Protein AF-A0A3D4XBX2-F1 (afdb_monomer_lite)

pLDDT: mean 83.67, std 13.27, range [47.56, 96.94]

Foldseek 3Di:
DVVLVVVLVVVLVVCVVVVHDPVVNVVSVVVSCCQVVDQDKDWAWDVQAWDADPPQRKIWTWIWIDGPAQNTFIKIFIAGNVRHTQDIDTLDPGRDDDPVVCVQQFDYWDDDDQKTFTGGPVRDTSDIDGSHD

Radius of gyration: 18.75 Å; chains: 1; bounding box: 43×27×51 Å

Structure (mmCIF, N/CA/C/O backbone):
data_AF-A0A3D4XBX2-F1
#
_entry.id   AF-A0A3D4XBX2-F1
#
loop_
_atom_site.group_PDB
_atom_site.id
_atom_site.type_symbol
_atom_site.label_atom_id
_atom_site.label_alt_id
_atom_site.label_comp_id
_atom_site.label_asym_id
_atom_site.label_entity_id
_atom_site.label_seq_id
_atom_site.pdbx_PDB_ins_code
_atom_site.Cartn_x
_atom_site.Cartn_y
_atom_site.Cartn_z
_atom_site.occupancy
_atom_site.B_iso_or_equiv
_atom_site.auth_seq_id
_atom_site.auth_comp_id
_atom_site.auth_asym_id
_atom_site.auth_atom_id
_atom_site.pdbx_PDB_model_num
ATOM 1 N N . MET A 1 1 ? 22.482 -8.282 -6.988 1.00 58.16 1 MET A N 1
ATOM 2 C CA . MET A 1 1 ? 23.151 -7.179 -7.719 1.00 58.16 1 MET A CA 1
ATOM 3 C C . MET A 1 1 ? 23.125 -7.385 -9.235 1.00 58.16 1 MET A C 1
ATOM 5 O O . MET A 1 1 ? 22.672 -6.494 -9.935 1.00 58.16 1 MET A O 1
ATOM 9 N N . VAL A 1 2 ? 23.504 -8.568 -9.740 1.00 64.62 2 VAL A N 1
ATOM 10 C CA . VAL A 1 2 ? 23.524 -8.897 -11.186 1.00 64.62 2 VAL A CA 1
ATOM 11 C C . VAL A 1 2 ? 22.158 -8.732 -11.877 1.00 64.62 2 VAL A C 1
ATOM 13 O O . VAL A 1 2 ? 22.084 -8.129 -12.942 1.00 64.62 2 VAL A O 1
ATOM 16 N N . LEU A 1 3 ? 21.066 -9.182 -11.246 1.00 73.56 3 LEU A N 1
ATOM 17 C CA . LEU A 1 3 ? 19.714 -9.111 -11.825 1.00 73.56 3 LEU A CA 1
ATOM 18 C C . LEU A 1 3 ? 19.242 -7.667 -12.099 1.00 73.56 3 LEU A C 1
ATOM 20 O O . LEU A 1 3 ? 18.644 -7.390 -13.134 1.00 73.56 3 LEU A O 1
ATOM 24 N N . TRP A 1 4 ? 19.558 -6.734 -11.195 1.00 72.31 4 TRP A N 1
ATOM 25 C CA . TRP A 1 4 ? 19.197 -5.319 -11.337 1.00 72.31 4 TRP A CA 1
ATOM 26 C C . TRP A 1 4 ? 19.986 -4.626 -12.445 1.00 72.31 4 TRP A C 1
ATOM 28 O O . TRP A 1 4 ? 19.420 -3.821 -13.177 1.00 72.31 4 TRP A O 1
ATOM 38 N N . GLY A 1 5 ? 21.264 -4.980 -12.614 1.00 76.44 5 GLY A N 1
ATOM 39 C CA . GLY A 1 5 ? 22.074 -4.495 -13.732 1.00 76.44 5 GLY A CA 1
ATOM 40 C C . GLY A 1 5 ? 21.525 -4.954 -15.084 1.00 76.44 5 GLY A C 1
ATOM 41 O O . GLY A 1 5 ? 21.430 -4.154 -16.012 1.00 76.44 5 GLY A O 1
ATOM 42 N N . ILE A 1 6 ? 21.086 -6.216 -15.176 1.00 82.12 6 ILE A N 1
ATOM 43 C CA . ILE A 1 6 ? 20.448 -6.758 -16.386 1.00 82.12 6 ILE A CA 1
ATOM 44 C C . ILE A 1 6 ? 19.141 -6.013 -16.684 1.00 82.12 6 ILE A C 1
ATOM 46 O O . ILE A 1 6 ? 18.946 -5.561 -17.811 1.00 82.12 6 ILE A O 1
ATOM 50 N N . LEU A 1 7 ? 18.274 -5.826 -15.682 1.00 84.94 7 LEU A N 1
ATOM 51 C CA . LEU A 1 7 ? 16.997 -5.130 -15.861 1.00 84.94 7 LEU A CA 1
ATOM 52 C C . LEU A 1 7 ? 17.183 -3.654 -16.248 1.00 84.94 7 LEU A C 1
ATOM 54 O O . LEU A 1 7 ? 16.501 -3.179 -17.154 1.00 84.94 7 LEU A O 1
ATOM 58 N N . ARG A 1 8 ? 18.127 -2.946 -15.610 1.00 89.19 8 ARG A N 1
ATOM 59 C CA . ARG A 1 8 ? 18.485 -1.559 -15.955 1.00 89.19 8 ARG A CA 1
ATOM 60 C C . ARG A 1 8 ? 18.907 -1.461 -17.415 1.00 89.19 8 ARG A C 1
ATOM 62 O O . ARG A 1 8 ? 18.362 -0.652 -18.158 1.00 89.19 8 ARG A O 1
ATOM 69 N N . ASN A 1 9 ? 19.837 -2.312 -17.838 1.00 91.19 9 ASN A N 1
ATOM 70 C CA . ASN A 1 9 ? 20.356 -2.283 -19.202 1.00 91.19 9 ASN A CA 1
ATOM 71 C C . ASN A 1 9 ? 19.285 -2.653 -20.236 1.00 91.19 9 ASN A C 1
ATOM 73 O O . ASN A 1 9 ? 19.205 -1.997 -21.269 1.00 91.19 9 ASN A O 1
ATOM 77 N N . ALA A 1 10 ? 18.428 -3.635 -19.944 1.00 91.94 10 ALA A N 1
ATOM 78 C CA . ALA A 1 10 ? 17.320 -4.009 -20.822 1.00 91.94 10 ALA A CA 1
ATOM 79 C C . ALA A 1 10 ? 16.291 -2.875 -20.976 1.00 91.94 10 ALA A C 1
ATOM 81 O O . ALA A 1 10 ? 15.891 -2.553 -22.090 1.00 91.94 10 ALA A O 1
ATOM 82 N N . MET A 1 11 ? 15.895 -2.226 -19.876 1.00 93.19 11 MET A N 1
ATOM 83 C CA . MET A 1 11 ? 14.982 -1.075 -19.893 1.00 93.19 11 MET A CA 1
ATOM 84 C C . MET A 1 11 ? 15.548 0.100 -20.699 1.00 93.19 11 MET A C 1
ATOM 86 O O . MET A 1 11 ? 14.830 0.712 -21.489 1.00 93.19 11 MET A O 1
ATOM 90 N N . LEU A 1 12 ? 16.837 0.403 -20.522 1.00 93.38 12 LEU A N 1
ATOM 91 C CA . LEU A 1 12 ? 17.516 1.463 -21.269 1.00 93.38 12 LEU A CA 1
ATOM 92 C C . LEU A 1 12 ? 17.652 1.119 -22.756 1.00 93.38 12 LEU A C 1
ATOM 94 O O . LEU A 1 12 ? 17.456 1.992 -23.596 1.00 93.38 12 LEU A O 1
ATOM 98 N N . ASP A 1 13 ? 17.948 -0.137 -23.093 1.00 93.12 13 ASP A N 1
ATOM 99 C CA . ASP A 1 13 ? 17.990 -0.608 -24.482 1.00 93.12 13 ASP A CA 1
ATOM 100 C C . ASP A 1 13 ? 16.610 -0.487 -25.151 1.00 93.12 13 ASP A C 1
ATOM 102 O O . ASP A 1 13 ? 16.502 0.067 -26.243 1.00 93.12 13 ASP A O 1
ATOM 106 N N . ILE A 1 14 ? 15.533 -0.890 -24.466 1.00 92.56 14 ILE A N 1
ATOM 107 C CA . ILE A 1 14 ? 14.156 -0.709 -24.952 1.00 92.56 14 ILE A CA 1
ATOM 108 C C . ILE A 1 14 ? 13.846 0.777 -25.168 1.00 92.56 14 ILE A C 1
ATOM 110 O O . ILE A 1 14 ? 13.356 1.139 -26.237 1.00 92.56 14 ILE A O 1
ATOM 114 N N . ALA A 1 15 ? 14.138 1.647 -24.198 1.00 91.44 15 ALA A N 1
ATOM 115 C CA . ALA A 1 15 ? 13.868 3.082 -24.312 1.00 91.44 15 ALA A CA 1
ATOM 116 C C . ALA A 1 15 ? 14.616 3.716 -25.499 1.00 91.44 15 ALA A C 1
ATOM 118 O O . ALA A 1 15 ? 14.026 4.472 -26.272 1.00 91.44 15 ALA A O 1
ATOM 119 N N . LYS A 1 16 ? 15.887 3.343 -25.698 1.00 91.69 16 LYS A N 1
ATOM 120 C CA . LYS A 1 16 ? 16.703 3.807 -26.830 1.00 91.69 16 LYS A CA 1
ATOM 121 C C . LYS A 1 16 ? 16.157 3.324 -28.171 1.00 91.69 16 LYS A C 1
ATOM 123 O O . LYS A 1 16 ? 16.021 4.122 -29.092 1.00 91.69 16 LYS A O 1
ATOM 128 N N . ARG A 1 17 ? 15.788 2.043 -28.279 1.00 93.19 17 ARG A N 1
ATOM 129 C CA . ARG A 1 17 ? 15.198 1.471 -29.506 1.00 93.19 17 ARG A CA 1
ATOM 130 C C . ARG A 1 17 ? 13.851 2.091 -29.872 1.00 93.19 17 ARG A C 1
ATOM 132 O O . ARG A 1 17 ? 13.488 2.089 -31.041 1.00 93.19 17 ARG A O 1
ATOM 139 N N . ASN A 1 18 ? 13.126 2.616 -28.887 1.00 93.62 18 ASN A N 1
ATOM 140 C CA . ASN A 1 18 ? 11.853 3.308 -29.087 1.00 93.62 18 ASN A CA 1
ATOM 141 C C . ASN A 1 18 ? 12.002 4.835 -29.206 1.00 93.62 18 ASN A C 1
ATOM 143 O O . ASN A 1 18 ? 10.993 5.535 -29.181 1.00 93.62 18 ASN A O 1
ATOM 147 N N . TYR A 1 19 ? 13.229 5.358 -29.335 1.00 93.06 19 TYR A N 1
ATOM 148 C CA . TYR A 1 19 ? 13.510 6.794 -29.466 1.00 93.06 19 TYR A CA 1
ATOM 149 C C . TYR A 1 19 ? 12.864 7.644 -28.359 1.00 93.06 19 TYR A C 1
ATOM 151 O O . TYR A 1 19 ? 12.411 8.765 -28.597 1.00 93.06 19 TYR A O 1
ATOM 159 N N . CYS A 1 20 ? 12.791 7.106 -27.138 1.00 91.38 20 CYS A N 1
ATOM 160 C CA . CYS A 1 20 ? 12.323 7.870 -25.989 1.00 91.38 20 CYS A CA 1
ATOM 161 C C . CYS A 1 20 ? 13.234 9.085 -25.748 1.00 91.38 20 CYS A C 1
ATOM 163 O O . CYS A 1 20 ? 14.434 9.036 -26.011 1.00 91.38 20 CYS A O 1
ATOM 165 N N . SER A 1 21 ? 12.666 10.173 -25.225 1.00 93.62 21 SER A N 1
ATOM 166 C CA . SER A 1 21 ? 13.431 11.384 -24.921 1.00 93.62 21 SER A CA 1
ATOM 167 C C . SER A 1 21 ? 14.470 11.148 -23.818 1.00 93.62 21 SER A C 1
ATOM 169 O O . SER A 1 21 ? 14.292 10.292 -22.949 1.00 93.62 21 SER A O 1
ATOM 171 N N . GLU A 1 22 ? 15.517 11.976 -23.799 1.00 92.06 22 GLU A N 1
ATOM 172 C CA . GLU A 1 22 ? 16.537 11.972 -22.736 1.00 92.06 22 GLU A CA 1
ATOM 173 C C . GLU A 1 22 ? 15.933 12.165 -21.335 1.00 92.06 22 GLU A C 1
ATOM 175 O O . GLU A 1 22 ? 16.419 11.596 -20.364 1.00 92.06 22 GLU A O 1
ATOM 180 N N . ASP A 1 23 ? 14.811 12.886 -21.222 1.00 89.62 23 ASP A N 1
ATOM 181 C CA . ASP A 1 23 ? 14.046 12.999 -19.971 1.00 89.62 23 ASP A CA 1
ATOM 182 C C . ASP A 1 23 ? 13.520 11.635 -19.484 1.00 89.62 23 ASP A C 1
ATOM 184 O O . ASP A 1 23 ? 13.619 11.308 -18.300 1.00 89.62 23 ASP A O 1
ATOM 188 N N . VAL A 1 24 ? 12.997 10.801 -20.387 1.00 87.44 24 VAL A N 1
ATOM 189 C CA . VAL A 1 24 ? 12.521 9.451 -20.046 1.00 87.44 24 VAL A CA 1
ATOM 190 C C . VAL A 1 24 ? 13.691 8.546 -19.666 1.00 87.44 24 VAL A C 1
ATOM 192 O O . VAL A 1 24 ? 13.590 7.806 -18.687 1.00 87.44 24 VAL A O 1
ATOM 195 N N . ILE A 1 25 ? 14.809 8.627 -20.391 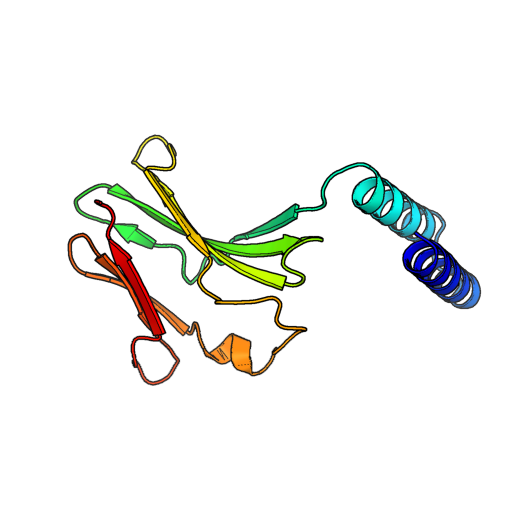1.00 91.38 25 ILE A N 1
ATOM 196 C CA . ILE A 1 25 ? 16.030 7.871 -20.078 1.00 91.38 25 ILE A CA 1
ATOM 197 C C . ILE A 1 25 ? 16.555 8.266 -18.691 1.00 91.38 25 ILE A C 1
ATOM 199 O O . ILE A 1 25 ? 16.760 7.392 -17.847 1.00 91.38 25 ILE A O 1
ATOM 203 N N . GLY A 1 26 ? 16.657 9.566 -18.403 1.00 88.06 26 GLY A N 1
ATOM 204 C CA . GLY A 1 26 ? 17.080 10.077 -17.099 1.00 88.06 26 GLY A CA 1
ATOM 205 C C . GLY A 1 26 ? 16.154 9.653 -15.954 1.00 88.06 26 GLY A C 1
ATOM 206 O O . GLY A 1 26 ? 16.624 9.304 -14.872 1.00 88.06 26 GLY A O 1
ATOM 207 N N . LYS A 1 27 ? 14.836 9.586 -16.189 1.00 86.88 27 LYS A N 1
ATOM 208 C CA . LYS A 1 27 ? 13.873 9.044 -15.212 1.00 86.88 27 LYS A CA 1
ATOM 209 C C . LYS A 1 27 ? 14.094 7.560 -14.932 1.00 86.88 27 LYS A C 1
ATOM 211 O O . LYS A 1 27 ? 13.970 7.145 -13.781 1.00 86.88 27 LYS A O 1
ATOM 216 N N . ILE A 1 28 ? 14.416 6.765 -15.955 1.00 89.12 28 ILE A N 1
ATOM 217 C CA . ILE A 1 28 ? 14.738 5.342 -15.787 1.00 89.12 28 ILE A CA 1
ATOM 218 C C . ILE A 1 28 ? 16.001 5.206 -14.933 1.00 89.12 28 ILE A C 1
ATOM 220 O O . ILE A 1 28 ? 15.979 4.491 -13.933 1.00 89.12 28 ILE A O 1
ATOM 224 N N . GLU A 1 29 ? 17.078 5.911 -15.279 1.00 89.38 29 GLU A N 1
ATOM 225 C CA . GLU A 1 29 ? 18.340 5.843 -14.534 1.00 89.38 29 GLU A CA 1
ATOM 226 C C . GLU A 1 29 ? 18.179 6.296 -13.080 1.00 89.38 29 GLU A C 1
ATOM 228 O O . GLU A 1 29 ? 18.534 5.548 -12.168 1.00 89.38 29 GLU A O 1
ATOM 233 N N . GLY A 1 30 ? 17.540 7.448 -12.854 1.00 86.50 30 GLY A N 1
ATOM 234 C CA . GLY A 1 30 ? 17.284 7.967 -11.511 1.00 86.50 30 GLY A CA 1
ATOM 235 C C . GLY A 1 30 ? 16.410 7.040 -10.662 1.00 86.50 30 GLY A C 1
ATOM 236 O O . GLY A 1 30 ? 16.634 6.913 -9.458 1.00 86.50 30 GLY A O 1
ATOM 237 N N . ALA A 1 31 ? 15.450 6.335 -11.269 1.00 82.56 31 ALA A N 1
ATOM 238 C CA . ALA A 1 31 ? 14.661 5.331 -10.562 1.00 82.56 31 ALA A CA 1
ATOM 239 C C . ALA A 1 31 ? 15.526 4.147 -10.102 1.00 82.56 31 ALA A C 1
ATOM 241 O O . ALA A 1 31 ? 15.400 3.724 -8.954 1.00 82.56 31 ALA A O 1
ATOM 242 N N . PHE A 1 32 ? 16.428 3.637 -10.949 1.00 83.88 32 PHE A N 1
ATOM 243 C CA . PHE A 1 32 ? 17.343 2.557 -10.562 1.00 83.88 32 PHE A CA 1
ATOM 244 C C . PHE A 1 32 ? 18.318 2.991 -9.468 1.00 83.88 32 PHE A C 1
ATOM 246 O O . PHE A 1 32 ? 18.499 2.255 -8.498 1.00 83.88 32 PHE A O 1
ATOM 253 N N . ASP A 1 33 ? 18.885 4.191 -9.571 1.00 82.88 33 ASP A N 1
ATOM 254 C CA . ASP A 1 33 ? 19.795 4.717 -8.552 1.00 82.88 33 ASP A CA 1
ATOM 255 C C . ASP A 1 33 ? 19.076 4.903 -7.213 1.00 82.88 33 ASP A C 1
ATOM 257 O O . ASP A 1 33 ? 19.607 4.551 -6.157 1.00 82.88 33 ASP A O 1
ATOM 261 N N . HIS A 1 34 ? 17.828 5.375 -7.235 1.00 76.50 34 HIS A N 1
ATOM 262 C CA . HIS A 1 34 ? 17.004 5.497 -6.036 1.00 76.50 34 HIS A CA 1
ATOM 263 C C . HIS A 1 34 ? 16.649 4.128 -5.436 1.00 76.50 34 HIS A C 1
ATOM 265 O O . HIS A 1 34 ? 16.688 3.972 -4.217 1.00 76.50 34 HIS A O 1
ATOM 271 N N . ILE A 1 35 ? 16.361 3.126 -6.275 1.00 74.56 35 ILE A N 1
ATOM 272 C CA . ILE A 1 35 ? 16.056 1.756 -5.836 1.00 74.56 35 ILE A CA 1
ATOM 273 C C . ILE A 1 35 ? 17.270 1.083 -5.184 1.00 74.56 35 ILE A C 1
ATOM 275 O O . ILE A 1 35 ? 17.124 0.367 -4.194 1.00 74.56 35 ILE A O 1
ATOM 279 N N . VAL A 1 36 ? 18.466 1.298 -5.738 1.00 74.25 36 VAL A N 1
ATOM 280 C CA . VAL A 1 36 ? 19.713 0.700 -5.239 1.00 74.25 36 VAL A CA 1
ATOM 281 C C . VAL A 1 36 ? 20.216 1.412 -3.981 1.00 74.25 36 VAL A C 1
ATOM 283 O O . VAL A 1 36 ? 20.685 0.752 -3.056 1.00 74.25 36 VAL A O 1
ATOM 286 N N . SER A 1 37 ? 20.129 2.744 -3.932 1.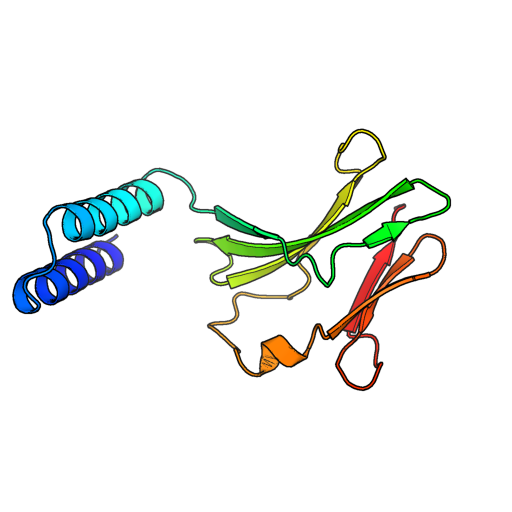00 74.62 37 SER A N 1
ATOM 287 C CA . SER A 1 37 ? 20.713 3.550 -2.847 1.00 74.62 37 SER A CA 1
ATOM 288 C C . SER A 1 37 ? 19.832 3.670 -1.606 1.00 74.62 37 SER A C 1
ATOM 290 O O . SER A 1 37 ? 20.342 3.862 -0.502 1.00 74.62 37 SER A O 1
ATOM 292 N N . ARG A 1 38 ? 18.510 3.562 -1.751 1.00 61.66 38 ARG A N 1
ATOM 293 C CA . ARG A 1 38 ? 17.563 3.667 -0.642 1.00 61.66 38 ARG A CA 1
ATOM 294 C C . ARG A 1 38 ? 16.742 2.405 -0.632 1.00 61.66 38 ARG A C 1
ATOM 296 O O . ARG A 1 38 ? 16.196 2.063 -1.668 1.00 61.66 38 ARG A O 1
ATOM 303 N N . ARG A 1 39 ? 16.648 1.738 0.526 1.00 66.38 39 ARG A N 1
ATOM 304 C CA . ARG A 1 39 ? 15.704 0.637 0.791 1.00 66.38 39 ARG A CA 1
ATOM 305 C C . ARG A 1 39 ? 14.337 1.036 0.245 1.00 66.38 39 ARG A C 1
ATOM 307 O O . ARG A 1 39 ? 13.603 1.758 0.912 1.00 66.38 39 ARG A O 1
ATOM 314 N N . PHE A 1 40 ? 14.075 0.680 -1.006 1.00 70.81 40 PHE A N 1
ATOM 315 C CA . PHE A 1 40 ? 13.040 1.337 -1.778 1.00 70.81 40 PHE A CA 1
ATOM 316 C C . PHE A 1 40 ? 11.712 1.004 -1.134 1.00 70.81 40 PHE A C 1
ATOM 318 O O . PHE A 1 40 ? 11.399 -0.172 -0.973 1.00 70.81 40 PHE A O 1
ATOM 325 N N . VAL A 1 41 ? 10.977 2.038 -0.744 1.00 77.62 41 VAL A N 1
ATOM 326 C CA . VAL A 1 41 ? 9.605 1.936 -0.272 1.00 77.62 41 VAL A CA 1
ATOM 327 C C . VAL A 1 41 ? 8.845 3.066 -0.945 1.00 77.62 41 VAL A C 1
ATOM 329 O O . VAL A 1 41 ? 9.189 4.238 -0.796 1.00 77.62 41 VAL A O 1
ATOM 332 N N . ARG A 1 42 ? 7.831 2.708 -1.722 1.00 81.94 42 ARG A N 1
ATOM 333 C CA . ARG A 1 42 ? 6.855 3.638 -2.278 1.00 81.94 42 ARG A CA 1
ATOM 334 C C . ARG A 1 42 ? 5.501 3.314 -1.674 1.00 81.94 42 ARG A C 1
ATOM 336 O O . ARG A 1 42 ? 5.060 2.174 -1.754 1.00 81.94 42 ARG A O 1
ATOM 343 N N . GLU A 1 43 ? 4.844 4.322 -1.124 1.00 86.50 43 GLU A N 1
ATOM 344 C CA . GLU A 1 43 ? 3.549 4.186 -0.463 1.00 86.50 43 GLU A CA 1
ATOM 345 C C . GLU A 1 43 ? 2.519 5.017 -1.232 1.00 86.50 43 GLU A C 1
ATOM 347 O O . GLU A 1 43 ? 2.623 6.240 -1.316 1.00 86.50 43 GLU A O 1
ATOM 352 N N . ASP A 1 44 ? 1.535 4.353 -1.836 1.00 86.44 44 ASP A N 1
ATOM 353 C CA . ASP A 1 44 ? 0.428 4.998 -2.539 1.00 86.44 44 ASP A CA 1
ATOM 354 C C . ASP A 1 44 ? -0.842 4.903 -1.667 1.00 86.44 44 ASP A C 1
ATOM 356 O O . ASP A 1 44 ? -1.362 3.812 -1.421 1.00 86.44 44 ASP A O 1
ATOM 360 N N . ARG A 1 45 ? -1.386 6.038 -1.207 1.00 90.50 45 ARG A N 1
ATOM 361 C CA . ARG A 1 45 ? -2.616 6.056 -0.392 1.00 90.50 45 ARG A CA 1
ATOM 362 C C . ARG A 1 45 ? -3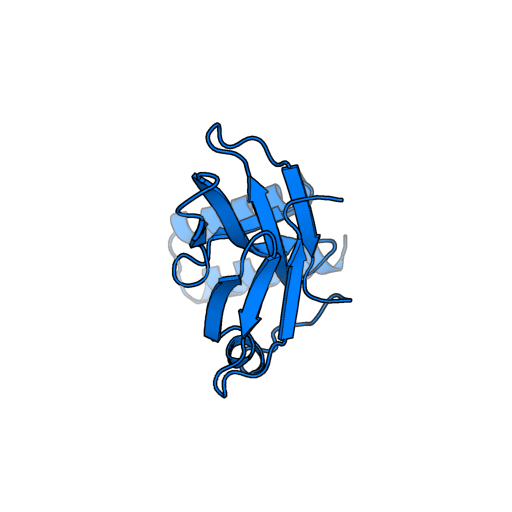.853 5.690 -1.215 1.00 90.50 45 ARG A C 1
ATOM 364 O O . ARG A 1 45 ? -4.141 6.313 -2.237 1.00 90.50 45 ARG A O 1
ATOM 371 N N . ILE A 1 46 ? -4.678 4.785 -0.694 1.00 90.56 46 ILE A N 1
ATOM 372 C CA . ILE A 1 46 ? -5.935 4.350 -1.310 1.00 90.56 46 ILE A CA 1
ATOM 373 C C . ILE A 1 46 ? -7.112 5.112 -0.696 1.00 90.56 46 ILE A C 1
ATOM 375 O O . ILE A 1 46 ? -7.797 4.647 0.214 1.00 90.56 46 ILE A O 1
ATOM 379 N N . GLY A 1 47 ? -7.373 6.308 -1.234 1.00 91.19 47 GLY A N 1
ATOM 380 C CA . GLY A 1 47 ? -8.332 7.260 -0.658 1.00 91.19 47 GLY A CA 1
ATOM 381 C C . GLY A 1 47 ? -9.752 6.720 -0.448 1.00 91.19 47 GLY A C 1
ATOM 382 O O . GLY A 1 47 ? -10.394 7.088 0.528 1.00 91.19 47 GLY A O 1
ATOM 383 N N . LYS A 1 48 ? -10.234 5.804 -1.302 1.00 91.38 48 LYS A N 1
ATOM 384 C CA . LYS A 1 48 ? -11.571 5.197 -1.145 1.00 91.38 48 LYS A CA 1
ATOM 385 C C . LYS A 1 48 ? -11.703 4.352 0.137 1.00 91.38 48 LYS A C 1
ATOM 387 O O . LYS A 1 48 ? -12.802 4.250 0.683 1.00 91.38 48 LYS A O 1
ATOM 392 N N . LEU A 1 49 ? -10.594 3.760 0.594 1.00 92.69 49 LEU A N 1
ATOM 393 C CA . LEU A 1 49 ? -10.525 2.895 1.775 1.00 92.69 49 LEU A CA 1
ATOM 394 C C . LEU A 1 49 ? -10.010 3.641 3.008 1.00 92.69 49 LEU A C 1
ATOM 396 O O . LEU A 1 49 ? -10.251 3.196 4.117 1.00 92.69 49 LEU A O 1
ATOM 400 N N . THR A 1 50 ? -9.351 4.790 2.849 1.00 94.88 50 THR A N 1
ATOM 401 C CA . THR A 1 50 ? -8.999 5.652 3.981 1.00 94.88 50 THR A CA 1
ATOM 402 C C . THR A 1 50 ? -10.264 6.189 4.651 1.00 94.88 50 THR A C 1
ATOM 404 O O . THR A 1 50 ? -11.076 6.845 3.993 1.00 94.88 50 THR A O 1
ATOM 407 N N . LYS A 1 51 ? -10.425 5.951 5.958 1.00 96.81 51 LYS A N 1
ATOM 408 C CA . LYS A 1 51 ? -11.568 6.454 6.736 1.00 96.81 51 LYS A CA 1
ATOM 409 C C . LYS A 1 51 ? -11.114 7.123 8.016 1.00 96.81 51 LYS A C 1
ATOM 411 O O . LYS A 1 51 ? -10.218 6.641 8.708 1.00 96.81 51 LYS A O 1
ATOM 416 N N . ARG A 1 52 ? -11.790 8.216 8.345 1.00 95.25 52 ARG A N 1
ATOM 417 C CA . ARG A 1 52 ? -11.692 8.870 9.642 1.00 95.25 52 ARG A CA 1
ATOM 418 C C . ARG A 1 52 ? -12.863 8.420 10.502 1.00 95.25 52 ARG A C 1
ATOM 420 O O . ARG A 1 52 ? -13.985 8.391 10.003 1.00 95.25 52 ARG A O 1
ATOM 427 N N . ASP A 1 53 ? -12.587 8.078 11.747 1.00 94.38 53 ASP A N 1
ATOM 428 C CA . ASP A 1 53 ? -13.615 7.830 12.743 1.00 94.38 53 ASP A CA 1
ATOM 429 C C . ASP A 1 53 ? -14.243 9.163 13.179 1.00 94.38 53 ASP A C 1
ATOM 431 O O . ASP A 1 53 ? -13.532 10.143 13.427 1.00 94.38 53 ASP A O 1
ATOM 435 N N . GLY A 1 54 ? -15.573 9.210 13.231 1.00 89.38 54 GLY A N 1
ATOM 436 C CA . GLY A 1 54 ? -16.330 10.410 13.584 1.00 89.38 54 GLY A CA 1
ATOM 437 C C . GLY A 1 54 ? -16.172 10.789 15.054 1.00 89.38 54 GLY A C 1
ATOM 438 O O . GLY A 1 54 ? -16.079 11.976 15.370 1.00 89.38 54 GLY A O 1
ATOM 439 N N . ASP A 1 55 ? -16.055 9.790 15.926 1.00 89.44 55 ASP A N 1
ATOM 440 C CA . ASP A 1 55 ? -16.085 9.991 17.373 1.00 89.44 55 ASP A CA 1
ATOM 441 C C . ASP A 1 55 ? -14.682 10.281 17.915 1.00 89.44 55 ASP A C 1
ATOM 443 O O . ASP A 1 55 ? -14.400 11.351 18.471 1.00 89.44 55 ASP A O 1
ATOM 447 N N . THR A 1 56 ? -13.732 9.373 17.684 1.00 88.75 56 THR A N 1
ATOM 448 C CA . THR A 1 56 ? -12.351 9.536 18.163 1.00 88.75 56 THR A CA 1
ATOM 449 C C . THR A 1 56 ? -11.541 10.483 17.286 1.00 88.75 56 THR A C 1
ATOM 451 O O . THR A 1 56 ? -10.534 11.040 17.725 1.00 88.75 56 THR A O 1
ATOM 454 N N . GLY A 1 57 ? -11.972 10.739 16.049 1.00 91.00 57 GLY A N 1
ATOM 455 C CA . GLY A 1 57 ? -11.233 11.536 15.072 1.00 91.00 57 GLY A CA 1
ATOM 456 C C . GLY A 1 57 ? -9.955 10.872 14.553 1.00 91.00 57 GLY A C 1
ATOM 457 O O . GLY A 1 57 ? -9.210 11.551 13.836 1.00 91.00 57 GLY A O 1
ATOM 458 N N . MET A 1 58 ? -9.699 9.606 14.906 1.00 94.50 58 MET A N 1
ATOM 459 C CA . MET A 1 58 ? -8.600 8.801 14.372 1.00 94.50 58 MET A CA 1
ATOM 460 C C . MET A 1 58 ? -8.789 8.541 12.881 1.00 94.50 58 MET A C 1
ATOM 462 O O . MET A 1 58 ? -9.905 8.544 12.371 1.00 94.50 58 MET A O 1
ATOM 466 N N . THR A 1 59 ? -7.695 8.325 12.158 1.00 96.56 59 THR A N 1
ATOM 467 C CA . THR A 1 59 ? -7.737 8.041 10.721 1.00 96.56 59 THR A CA 1
ATOM 468 C C . THR A 1 59 ? -7.000 6.750 10.412 1.00 96.56 59 THR A C 1
ATOM 470 O O . THR A 1 59 ? -5.820 6.618 10.725 1.00 96.56 59 THR A O 1
ATOM 473 N N . ALA A 1 60 ? -7.689 5.821 9.753 1.00 96.94 60 ALA A N 1
ATOM 474 C CA . ALA A 1 60 ? -7.099 4.625 9.178 1.00 96.94 60 ALA A CA 1
ATOM 475 C C . ALA A 1 60 ? -6.679 4.922 7.736 1.00 96.94 60 ALA A C 1
ATOM 477 O O . ALA A 1 60 ? -7.512 5.132 6.849 1.00 96.94 60 ALA A O 1
ATOM 478 N N . TYR A 1 61 ? -5.373 4.961 7.502 1.00 95.75 61 TYR A N 1
ATOM 479 C CA . TYR A 1 61 ? -4.770 5.103 6.186 1.00 95.75 61 TYR A CA 1
ATOM 480 C C . TYR A 1 61 ? -4.505 3.722 5.608 1.00 95.75 61 TYR A C 1
ATOM 482 O O . TYR A 1 61 ? -3.719 2.960 6.158 1.00 95.75 61 TYR A O 1
ATOM 490 N N . VAL A 1 62 ? -5.160 3.417 4.491 1.00 92.81 62 VAL A N 1
ATOM 491 C CA . VAL A 1 62 ? -4.886 2.219 3.698 1.00 92.81 62 VAL A CA 1
ATOM 492 C C . VAL A 1 62 ? -3.939 2.608 2.575 1.00 92.81 62 VAL A C 1
ATOM 494 O O . VAL A 1 62 ? -4.231 3.515 1.789 1.00 92.81 62 VAL A O 1
ATOM 497 N N . GLU A 1 63 ? -2.795 1.947 2.525 1.00 90.31 63 GLU A N 1
ATOM 498 C CA . GLU A 1 63 ? -1.666 2.293 1.672 1.00 90.31 63 GLU A CA 1
ATOM 499 C C . GLU A 1 63 ? -1.211 1.048 0.913 1.00 90.31 63 GLU A C 1
ATOM 501 O O . GLU A 1 63 ? -1.098 -0.047 1.465 1.00 90.31 63 GLU A O 1
ATOM 506 N N . ARG A 1 64 ? -0.941 1.223 -0.377 1.00 87.00 64 ARG A N 1
ATOM 507 C CA . ARG A 1 64 ? -0.272 0.217 -1.189 1.00 87.00 64 ARG A CA 1
ATOM 508 C C . ARG A 1 64 ? 1.222 0.472 -1.124 1.00 87.00 64 ARG A C 1
ATOM 510 O O . ARG A 1 64 ? 1.675 1.552 -1.498 1.00 87.00 64 ARG A O 1
ATOM 517 N N . VAL A 1 65 ? 1.973 -0.510 -0.654 1.00 84.81 65 VAL A N 1
ATOM 518 C CA . VAL A 1 65 ? 3.408 -0.409 -0.409 1.00 84.81 65 VAL A CA 1
ATOM 519 C C . VAL A 1 65 ? 4.152 -1.239 -1.443 1.00 84.81 65 VAL A C 1
ATOM 521 O O . VAL A 1 65 ? 3.981 -2.454 -1.514 1.00 84.81 65 VAL A O 1
ATOM 524 N N . LEU A 1 66 ? 4.997 -0.585 -2.233 1.00 80.94 66 LEU A N 1
ATOM 525 C CA . LEU A 1 66 ? 5.941 -1.238 -3.128 1.00 80.94 66 LEU A CA 1
ATOM 526 C C . LEU A 1 66 ? 7.336 -1.153 -2.505 1.00 80.94 66 LEU A C 1
ATOM 528 O O . LEU A 1 66 ? 7.857 -0.050 -2.336 1.00 80.94 66 LEU A O 1
ATOM 532 N N . SER A 1 67 ? 7.936 -2.288 -2.151 1.00 76.81 67 SER A N 1
ATOM 533 C CA . SER A 1 67 ? 9.270 -2.317 -1.553 1.00 76.81 67 SER A CA 1
ATOM 534 C C . SER A 1 67 ? 10.132 -3.485 -2.013 1.00 76.81 67 SER A C 1
ATOM 536 O O . SER A 1 67 ? 9.636 -4.474 -2.546 1.00 76.81 67 SER A O 1
ATOM 538 N N . ALA A 1 68 ? 11.443 -3.387 -1.784 1.00 70.88 68 ALA A N 1
ATOM 539 C CA . ALA A 1 68 ? 12.361 -4.494 -2.057 1.00 70.88 68 ALA A CA 1
ATOM 540 C C . ALA A 1 68 ? 12.086 -5.734 -1.180 1.00 70.88 68 ALA A C 1
ATOM 542 O O . ALA A 1 68 ? 12.383 -6.849 -1.598 1.00 70.88 68 ALA A O 1
ATOM 543 N N . GLU A 1 69 ? 11.529 -5.540 0.018 1.00 71.75 69 GLU A N 1
ATOM 544 C CA . GLU A 1 69 ? 11.215 -6.612 0.969 1.00 71.75 69 GLU A CA 1
ATOM 545 C C . GLU A 1 69 ? 9.877 -7.282 0.642 1.00 71.75 69 GLU A C 1
ATOM 547 O O . GLU A 1 69 ? 9.778 -8.506 0.624 1.00 71.75 69 GLU A O 1
ATOM 552 N N . THR A 1 70 ? 8.854 -6.478 0.345 1.00 68.06 70 THR A N 1
ATOM 553 C CA . THR A 1 70 ? 7.470 -6.941 0.173 1.00 68.06 70 THR A CA 1
ATOM 554 C C . THR A 1 70 ? 7.046 -7.111 -1.283 1.00 68.06 70 THR A C 1
ATOM 556 O O . THR A 1 70 ? 5.974 -7.652 -1.540 1.00 68.06 70 THR A O 1
ATOM 559 N N . GLY A 1 71 ? 7.855 -6.676 -2.255 1.00 74.00 71 GLY A N 1
ATOM 560 C CA . GLY A 1 71 ? 7.410 -6.557 -3.641 1.00 74.00 71 GLY A CA 1
ATOM 561 C C . GLY A 1 71 ? 6.306 -5.509 -3.708 1.00 74.00 71 GLY A C 1
ATOM 562 O O . GLY A 1 71 ? 6.600 -4.326 -3.599 1.00 74.00 71 GLY A O 1
ATOM 563 N N . GLU A 1 72 ? 5.052 -5.942 -3.805 1.00 77.19 72 GLU A N 1
ATOM 564 C CA . GLU A 1 72 ? 3.842 -5.130 -3.638 1.00 77.19 72 GLU A CA 1
ATOM 565 C C . GLU A 1 72 ? 3.008 -5.728 -2.495 1.00 77.19 72 GLU A C 1
ATOM 567 O O . GLU A 1 72 ? 2.835 -6.943 -2.429 1.00 77.19 72 GLU A O 1
ATOM 572 N N . GLY A 1 73 ? 2.494 -4.892 -1.596 1.00 81.38 73 GLY A N 1
ATOM 573 C CA . GLY A 1 73 ? 1.625 -5.323 -0.502 1.00 81.38 73 GLY A CA 1
ATOM 574 C C . GLY A 1 73 ? 0.728 -4.201 0.007 1.00 81.38 73 GLY A C 1
ATOM 575 O O . GLY A 1 73 ? 0.865 -3.044 -0.398 1.00 81.38 73 GLY A O 1
ATOM 576 N N . TRP A 1 74 ? -0.194 -4.545 0.898 1.00 86.75 74 TRP A N 1
ATOM 577 C CA . TRP A 1 74 ? -1.115 -3.594 1.518 1.00 86.75 74 TRP A CA 1
ATOM 578 C C . TRP A 1 74 ? -0.779 -3.369 2.986 1.00 86.75 74 TRP A C 1
ATOM 580 O O . TRP A 1 74 ? -0.449 -4.301 3.717 1.00 86.75 74 TRP A O 1
ATOM 590 N N . ARG A 1 75 ? -0.872 -2.118 3.426 1.00 89.25 75 ARG A N 1
ATOM 591 C CA . ARG A 1 75 ? -0.624 -1.702 4.804 1.00 89.25 75 ARG A CA 1
ATOM 592 C C . ARG A 1 75 ? -1.774 -0.841 5.299 1.00 89.25 75 ARG A C 1
ATOM 594 O O . ARG A 1 75 ? -2.313 -0.025 4.550 1.00 89.25 75 ARG A O 1
ATOM 601 N N . ILE A 1 76 ? -2.098 -0.991 6.577 1.00 92.94 76 ILE A N 1
ATOM 602 C CA . ILE A 1 76 ? -2.962 -0.063 7.298 1.00 92.94 76 ILE A CA 1
ATOM 603 C C . ILE A 1 76 ? -2.148 0.629 8.374 1.00 92.94 76 ILE A C 1
ATOM 605 O O . ILE A 1 76 ? -1.406 -0.006 9.123 1.00 92.94 76 ILE A O 1
ATOM 609 N N . ARG A 1 77 ? -2.324 1.942 8.461 1.00 94.69 77 ARG A N 1
ATOM 610 C CA . ARG A 1 77 ? -1.744 2.795 9.488 1.00 94.69 77 ARG A CA 1
ATOM 611 C C . ARG A 1 77 ? -2.860 3.574 10.168 1.00 94.69 77 ARG A C 1
ATOM 613 O O . ARG A 1 77 ? -3.537 4.370 9.523 1.00 94.69 77 ARG A O 1
ATOM 620 N N . ILE A 1 78 ? -3.056 3.347 11.460 1.00 96.06 78 ILE A N 1
ATOM 621 C CA . ILE A 1 78 ? -3.989 4.114 12.287 1.00 96.06 78 ILE A CA 1
ATOM 622 C C . ILE A 1 78 ? -3.213 5.272 12.896 1.00 96.06 78 ILE A C 1
ATOM 624 O O . ILE A 1 78 ? -2.201 5.053 13.564 1.00 96.06 78 ILE A O 1
ATOM 628 N N . ALA A 1 79 ? -3.681 6.496 12.668 1.00 95.88 79 ALA A N 1
ATOM 629 C CA . ALA A 1 79 ? -3.110 7.691 13.268 1.00 95.88 79 ALA A CA 1
ATOM 630 C C . ALA A 1 79 ? -4.144 8.475 14.077 1.00 95.88 79 ALA A C 1
ATOM 632 O O . ALA A 1 79 ? -5.330 8.504 13.737 1.00 95.88 79 ALA A O 1
ATOM 633 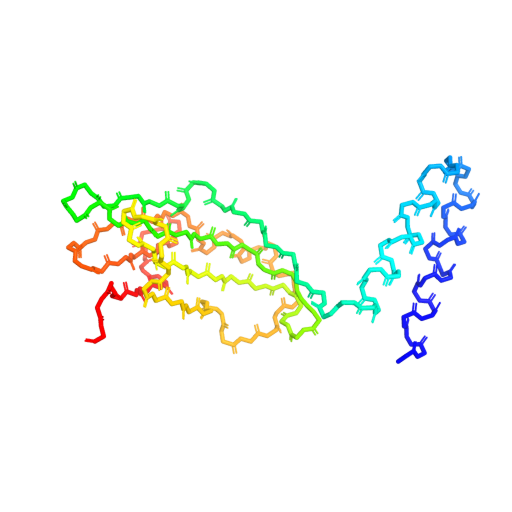N N . ASP A 1 80 ? -3.674 9.148 15.121 1.00 94.19 80 ASP A N 1
ATOM 634 C CA . ASP A 1 80 ? -4.487 10.055 15.921 1.00 94.19 80 ASP A CA 1
ATOM 635 C C . ASP A 1 80 ? -4.844 11.352 15.163 1.00 94.19 80 ASP A C 1
ATOM 637 O O . ASP A 1 80 ? -4.470 11.579 14.008 1.00 94.19 80 ASP A O 1
ATOM 641 N N . ARG A 1 81 ? -5.562 12.258 15.839 1.00 91.50 81 ARG A N 1
ATOM 642 C CA . ARG A 1 81 ? -5.956 13.568 15.285 1.00 91.50 81 ARG A CA 1
ATOM 643 C C . ARG A 1 81 ? -4.770 14.473 14.921 1.00 91.50 81 ARG A C 1
ATOM 645 O O . ARG A 1 81 ? -4.963 15.426 14.171 1.00 91.50 81 ARG A O 1
ATOM 652 N N . LYS A 1 82 ? -3.579 14.216 15.468 1.00 91.75 82 LYS A N 1
ATOM 653 C CA . LYS A 1 82 ? -2.338 14.954 15.193 1.00 91.75 82 LYS A CA 1
ATOM 654 C C . LYS A 1 82 ? -1.517 14.296 14.078 1.00 91.75 82 LYS A C 1
ATOM 656 O O . LYS A 1 82 ? -0.484 14.837 13.696 1.00 91.75 82 LYS A O 1
ATOM 661 N N . GLY A 1 83 ? -1.976 13.161 13.546 1.00 90.19 83 GLY A N 1
ATOM 662 C CA . GLY A 1 83 ? -1.276 12.385 12.528 1.00 90.19 83 GLY A CA 1
ATOM 663 C C . GLY A 1 83 ? -0.193 11.465 13.092 1.00 90.19 83 GLY A C 1
ATOM 664 O O . GLY A 1 83 ? 0.567 10.891 12.313 1.00 90.19 83 GLY A O 1
ATOM 665 N N . VAL A 1 84 ? -0.119 11.297 14.415 1.00 93.44 84 VAL A N 1
ATOM 666 C CA . VAL A 1 84 ? 0.823 10.375 15.054 1.00 93.44 84 VAL A CA 1
ATOM 667 C C . VAL A 1 84 ? 0.311 8.955 14.873 1.00 93.44 84 VAL A C 1
ATOM 669 O O . VAL A 1 84 ? -0.818 8.645 15.247 1.00 93.44 84 VAL A O 1
ATOM 672 N N . THR A 1 85 ? 1.140 8.088 14.295 1.00 93.50 85 THR A N 1
ATOM 673 C CA . THR A 1 85 ? 0.815 6.672 14.112 1.00 93.50 85 THR A CA 1
ATOM 674 C C . THR A 1 85 ? 0.687 5.977 15.463 1.00 93.50 85 THR A C 1
ATOM 676 O O . THR A 1 85 ? 1.661 5.878 16.206 1.00 93.50 85 THR A O 1
ATOM 679 N N . CYS A 1 86 ? -0.504 5.466 15.753 1.00 91.94 86 CYS A N 1
ATOM 680 C CA . CYS A 1 86 ? -0.793 4.671 16.942 1.00 91.94 86 CYS A CA 1
ATOM 681 C C . CYS A 1 86 ? -0.560 3.182 16.682 1.00 91.94 86 CYS A C 1
ATOM 683 O O . CYS A 1 86 ? -0.061 2.471 17.548 1.00 91.94 86 CYS A O 1
ATOM 685 N N . ARG A 1 87 ? -0.911 2.713 15.478 1.00 92.25 87 ARG A N 1
ATOM 686 C CA . ARG A 1 87 ? -0.797 1.305 15.095 1.00 92.25 87 ARG A CA 1
ATOM 687 C C . ARG A 1 87 ? -0.537 1.167 13.605 1.00 92.25 87 ARG A C 1
ATOM 689 O O . ARG A 1 87 ? -0.973 2.001 12.809 1.00 92.25 87 ARG A O 1
ATOM 696 N N . GLN A 1 88 ? 0.166 0.109 13.227 1.00 91.94 88 GLN A N 1
ATOM 697 C CA . GLN A 1 88 ? 0.460 -0.189 11.836 1.00 91.94 88 GLN A CA 1
ATOM 698 C C . GLN A 1 88 ? 0.580 -1.693 11.631 1.00 91.94 88 GLN A C 1
ATOM 700 O O . GLN A 1 88 ? 1.327 -2.346 12.355 1.00 91.94 88 GLN A O 1
ATOM 705 N N . GLU A 1 89 ? -0.094 -2.217 10.611 1.00 90.44 89 GLU A N 1
ATOM 706 C CA . GLU A 1 89 ? -0.013 -3.629 10.238 1.00 90.44 89 GLU A CA 1
ATOM 707 C C . GLU A 1 89 ? 0.002 -3.796 8.716 1.00 90.44 89 GLU A C 1
ATOM 709 O O . GLU A 1 89 ? -0.580 -3.005 7.966 1.00 90.44 89 GLU A O 1
ATOM 714 N N . THR A 1 90 ? 0.699 -4.834 8.258 1.00 87.06 90 THR A N 1
ATOM 715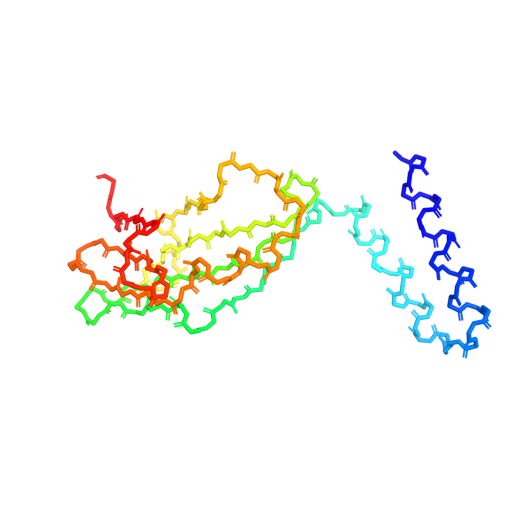 C CA . THR A 1 90 ? 0.640 -5.295 6.868 1.00 87.06 90 THR A CA 1
ATOM 716 C C . THR A 1 90 ? -0.536 -6.254 6.737 1.00 87.06 90 THR A C 1
ATOM 718 O O . THR A 1 90 ? -0.659 -7.183 7.529 1.00 87.06 90 THR A O 1
ATOM 721 N N . MET A 1 91 ? -1.394 -6.035 5.744 1.00 83.44 91 MET A N 1
ATOM 722 C CA . MET A 1 91 ? -2.619 -6.819 5.574 1.00 83.44 91 MET A CA 1
ATOM 723 C C . MET A 1 91 ? -2.370 -8.195 4.952 1.00 83.44 91 MET A C 1
ATOM 725 O O . MET A 1 91 ? -3.096 -9.145 5.232 1.00 83.44 91 MET A O 1
ATOM 729 N N . ASP A 1 92 ? -1.341 -8.311 4.111 1.00 72.50 92 ASP A N 1
ATOM 730 C CA . ASP A 1 92 ? -1.028 -9.547 3.399 1.00 72.50 92 ASP A CA 1
ATOM 731 C C . ASP A 1 92 ? 0.119 -10.299 4.091 1.00 72.50 92 ASP A C 1
ATOM 733 O O . ASP A 1 92 ? 1.195 -9.751 4.324 1.00 72.50 92 ASP A O 1
ATOM 737 N N . GLY A 1 93 ? -0.073 -11.593 4.360 1.00 57.34 93 GLY A N 1
ATOM 738 C CA . GLY A 1 93 ? 0.932 -12.466 4.984 1.00 57.34 93 GLY A CA 1
ATOM 739 C C . GLY A 1 93 ? 2.110 -12.882 4.084 1.00 57.34 93 GLY A C 1
ATOM 740 O O . GLY A 1 93 ? 2.689 -13.939 4.315 1.00 57.34 93 GLY A O 1
ATOM 741 N N . GLY A 1 94 ? 2.449 -12.125 3.033 1.00 55.19 94 GLY A N 1
ATOM 742 C CA . GLY A 1 94 ? 3.615 -12.425 2.192 1.00 55.19 94 GLY A CA 1
ATOM 743 C C . GLY A 1 94 ? 3.727 -11.618 0.895 1.00 55.19 94 GLY A C 1
ATOM 744 O O . GLY A 1 94 ? 2.754 -11.050 0.406 1.00 55.19 94 GLY A O 1
ATOM 745 N N . THR A 1 95 ? 4.933 -11.625 0.322 1.00 47.56 95 THR A N 1
ATOM 746 C CA . THR A 1 95 ? 5.300 -11.121 -1.013 1.00 47.56 95 THR A CA 1
ATOM 747 C C . THR A 1 95 ? 4.452 -11.796 -2.093 1.00 47.56 95 THR A C 1
ATOM 749 O O . THR A 1 95 ? 4.743 -12.919 -2.505 1.00 47.56 95 THR A O 1
ATOM 752 N N . ARG A 1 96 ? 3.395 -11.140 -2.589 1.00 52.50 96 ARG A N 1
ATOM 753 C CA . ARG A 1 96 ? 2.608 -11.661 -3.719 1.00 52.50 96 ARG A CA 1
ATOM 754 C C . ARG A 1 96 ? 2.861 -10.809 -4.952 1.00 52.50 96 ARG A C 1
ATOM 756 O O . ARG A 1 96 ? 2.512 -9.635 -5.002 1.00 52.50 96 ARG A O 1
ATOM 763 N N . TYR A 1 97 ? 3.483 -11.417 -5.960 1.00 48.72 97 TYR A N 1
ATOM 764 C CA . TYR A 1 97 ? 3.588 -10.824 -7.288 1.00 48.72 97 TYR A CA 1
ATOM 765 C C . TYR A 1 97 ? 2.178 -10.595 -7.842 1.00 48.72 97 TYR A C 1
ATOM 767 O O . TYR A 1 97 ? 1.485 -11.547 -8.178 1.00 48.72 97 TYR A O 1
ATOM 775 N N . VAL A 1 98 ? 1.782 -9.322 -7.909 1.00 48.25 98 VAL A N 1
ATOM 776 C CA . VAL A 1 98 ? 0.740 -8.750 -8.771 1.00 48.25 98 VAL A CA 1
ATOM 777 C C . VAL A 1 98 ? -0.468 -9.670 -8.990 1.00 48.25 98 VAL A C 1
ATOM 779 O O . VAL A 1 98 ? -0.742 -10.095 -10.111 1.00 48.25 98 VAL A O 1
ATOM 782 N N . ASP A 1 99 ? -1.256 -9.916 -7.942 1.00 48.53 99 ASP A N 1
ATOM 783 C CA . ASP A 1 99 ? -2.631 -10.363 -8.155 1.00 48.53 99 ASP A CA 1
ATOM 784 C C . ASP A 1 99 ? -3.539 -9.139 -8.364 1.00 48.53 99 ASP A C 1
ATOM 786 O O . ASP A 1 99 ? -4.212 -8.634 -7.463 1.00 48.53 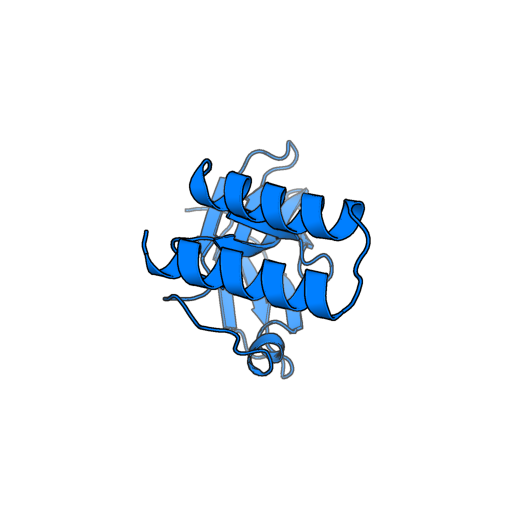99 ASP A O 1
ATOM 790 N N . ARG A 1 100 ? -3.530 -8.612 -9.595 1.00 50.50 100 ARG A N 1
ATOM 791 C CA . ARG A 1 100 ? -4.437 -7.526 -10.017 1.00 50.50 100 ARG A CA 1
ATOM 792 C C . ARG A 1 100 ? -5.904 -7.965 -10.053 1.00 50.50 100 ARG A C 1
ATOM 794 O O . ARG A 1 100 ? -6.772 -7.095 -10.081 1.00 50.50 100 ARG A O 1
ATOM 801 N N . LEU A 1 101 ? -6.187 -9.270 -10.026 1.00 48.75 101 LEU A N 1
ATOM 802 C CA . LEU A 1 101 ? -7.539 -9.808 -9.844 1.00 48.75 101 LEU A CA 1
ATOM 803 C C . LEU A 1 101 ? -7.901 -9.837 -8.349 1.00 48.75 101 LEU A C 1
ATOM 805 O O . LEU A 1 101 ? -9.028 -9.522 -7.986 1.00 48.75 101 LEU A O 1
ATOM 809 N N . GLY A 1 102 ? -6.922 -10.055 -7.474 1.00 48.56 102 GLY A N 1
ATOM 810 C CA . GLY A 1 102 ? -7.014 -9.890 -6.023 1.00 48.56 102 GLY A CA 1
ATOM 811 C C . GLY A 1 102 ? -7.183 -8.440 -5.555 1.00 48.56 102 GLY A C 1
ATOM 812 O O . GLY A 1 102 ? -7.684 -8.216 -4.466 1.00 48.56 102 GLY A O 1
ATOM 813 N N . SER A 1 103 ? -6.902 -7.419 -6.375 1.00 50.16 103 SER A N 1
ATOM 814 C CA . SER A 1 103 ? -7.256 -6.006 -6.080 1.00 50.16 103 SER A CA 1
ATOM 815 C C . SER A 1 103 ? -8.772 -5.789 -5.872 1.00 50.16 103 SER A C 1
ATOM 817 O O . SER A 1 103 ? -9.212 -4.783 -5.307 1.00 50.16 103 SER A O 1
ATOM 819 N N . GLN A 1 104 ? -9.586 -6.770 -6.275 1.00 54.59 104 GLN A N 1
ATOM 820 C CA . GLN A 1 104 ? -11.003 -6.848 -5.942 1.00 54.59 104 GLN A CA 1
ATOM 821 C C . GLN A 1 104 ? -11.284 -7.197 -4.466 1.00 54.59 104 GLN A C 1
ATOM 823 O O . GLN A 1 104 ? -12.400 -6.941 -4.022 1.00 54.59 104 GLN A O 1
ATOM 828 N N . LEU A 1 105 ? -10.305 -7.715 -3.711 1.00 68.50 105 LEU A N 1
ATOM 829 C CA . LEU A 1 105 ? -10.430 -8.112 -2.300 1.00 68.50 105 LEU A CA 1
ATOM 830 C C . LEU A 1 105 ? -10.757 -6.939 -1.376 1.00 68.50 105 LEU A C 1
ATOM 832 O O . LEU A 1 105 ? -11.441 -7.138 -0.384 1.00 68.50 105 LEU A O 1
ATOM 836 N N . TYR A 1 106 ? -10.297 -5.723 -1.683 1.00 83.75 106 TYR A N 1
ATOM 837 C CA . TYR A 1 106 ? -10.480 -4.560 -0.809 1.00 83.75 106 TYR A CA 1
ATOM 838 C C . TYR A 1 106 ? -11.427 -3.547 -1.463 1.00 83.75 106 TYR A C 1
ATOM 840 O O . TYR A 1 106 ? -11.032 -2.642 -2.215 1.00 83.75 106 TYR A O 1
ATOM 848 N N . ALA A 1 107 ? -12.721 -3.737 -1.215 1.00 86.56 107 ALA A N 1
ATOM 849 C CA . ALA A 1 107 ? -13.794 -2.993 -1.862 1.00 86.56 107 ALA A CA 1
ATOM 850 C C . ALA A 1 107 ? -14.303 -1.832 -1.003 1.00 86.56 107 ALA A C 1
ATOM 852 O O . ALA A 1 107 ? -14.401 -0.706 -1.500 1.00 86.56 107 ALA A O 1
ATOM 853 N N . LYS A 1 108 ? -14.587 -2.101 0.275 1.00 92.69 108 LYS A N 1
ATOM 854 C CA . LYS A 1 108 ? -15.149 -1.148 1.241 1.00 92.69 108 LYS A CA 1
ATOM 855 C C . LYS A 1 108 ? -14.337 -1.188 2.532 1.00 92.69 108 LYS A C 1
ATOM 857 O O . LYS A 1 108 ? -13.769 -2.217 2.873 1.00 92.69 108 LYS A O 1
ATOM 862 N N . ALA A 1 109 ? -14.305 -0.070 3.246 1.00 94.81 109 ALA A N 1
ATOM 863 C CA . ALA A 1 109 ? -13.794 -0.019 4.605 1.00 94.81 109 ALA A CA 1
ATOM 864 C C . ALA A 1 109 ? -14.651 0.908 5.467 1.00 94.81 109 ALA A C 1
ATOM 866 O O . ALA A 1 109 ? -15.191 1.893 4.945 1.00 94.81 109 ALA A O 1
ATOM 867 N N . GLU A 1 110 ? -14.763 0.610 6.757 1.00 96.38 110 GLU A N 1
ATOM 868 C CA . GLU A 1 110 ? -15.455 1.454 7.733 1.00 96.38 110 GLU A CA 1
ATOM 869 C C . GLU A 1 110 ? -14.935 1.239 9.156 1.00 96.38 110 GLU A C 1
ATOM 871 O O . GLU A 1 110 ? -14.202 0.290 9.430 1.00 96.38 110 GLU A O 1
ATOM 876 N N . TRP A 1 111 ? -15.297 2.166 10.040 1.00 96.44 111 TRP A N 1
ATOM 877 C CA . TRP A 1 111 ? -15.078 2.041 11.475 1.00 96.44 111 TRP A CA 1
ATOM 878 C C . TRP A 1 111 ? -16.304 1.392 12.117 1.00 96.44 111 TRP A C 1
ATOM 880 O O . TRP A 1 111 ? -17.432 1.818 11.872 1.00 96.44 111 TRP A O 1
ATOM 890 N N . CYS A 1 112 ? -16.064 0.381 12.942 1.00 94.00 112 CYS A N 1
ATOM 891 C CA . CYS A 1 112 ? -17.047 -0.328 13.748 1.00 94.00 112 CYS A CA 1
ATOM 892 C C . CYS A 1 112 ? -16.626 -0.188 15.217 1.00 94.00 112 CYS A C 1
ATOM 894 O O . CYS A 1 112 ? -15.942 -1.054 15.759 1.00 94.00 112 CYS A O 1
ATOM 896 N N . GLY A 1 113 ? -16.978 0.941 15.840 1.00 90.50 113 GLY A N 1
ATOM 897 C CA . GLY A 1 113 ? -16.438 1.304 17.151 1.00 90.50 113 GLY A CA 1
ATOM 898 C C . GLY A 1 113 ? -14.935 1.580 17.065 1.00 90.50 113 GLY A C 1
ATOM 899 O O . GLY A 1 113 ? -14.498 2.391 16.252 1.00 90.50 113 GLY A O 1
ATOM 900 N N . ASP A 1 114 ? -14.142 0.884 17.876 1.00 91.31 114 ASP A N 1
ATOM 901 C CA . ASP A 1 114 ? -12.679 0.991 17.904 1.00 91.31 114 ASP A CA 1
ATOM 902 C C . ASP A 1 114 ? -11.976 0.135 16.836 1.00 91.31 114 ASP A C 1
ATOM 904 O O . ASP A 1 114 ? -10.753 0.199 16.695 1.00 91.31 114 ASP A O 1
ATOM 908 N N . ILE A 1 115 ? -12.728 -0.662 16.073 1.00 94.75 115 ILE A N 1
ATOM 909 C CA . ILE A 1 115 ? -12.185 -1.572 15.065 1.00 94.75 115 ILE A CA 1
ATOM 910 C C . ILE A 1 115 ? -12.362 -0.970 13.676 1.00 94.75 115 ILE A C 1
ATOM 912 O O . ILE A 1 115 ? -13.464 -0.611 13.261 1.00 94.75 115 ILE A O 1
ATOM 916 N N . PHE A 1 116 ? -11.275 -0.906 12.917 1.00 96.19 116 PHE A N 1
ATOM 917 C CA . PHE A 1 116 ? -11.320 -0.595 11.498 1.00 96.19 116 PHE A CA 1
ATOM 918 C C . PHE A 1 116 ? -11.402 -1.886 10.685 1.00 96.19 116 PHE A C 1
ATOM 920 O O . PHE A 1 116 ? -10.555 -2.767 10.839 1.00 96.19 116 PHE A O 1
ATOM 927 N N . VAL A 1 117 ? -12.402 -1.987 9.809 1.00 95.56 117 VAL A N 1
ATOM 928 C CA . VAL A 1 117 ? -12.720 -3.212 9.064 1.00 95.56 117 VAL A CA 1
ATOM 929 C C . VAL A 1 117 ? -12.653 -2.957 7.562 1.00 95.56 117 VAL A C 1
ATOM 931 O O . VAL A 1 117 ? -13.131 -1.931 7.069 1.00 95.56 117 VAL A O 1
ATOM 934 N N . ILE A 1 118 ? -12.080 -3.907 6.822 1.00 92.81 118 ILE A N 1
ATOM 935 C CA . ILE A 1 118 ? -12.058 -3.926 5.360 1.00 92.81 118 ILE A CA 1
ATOM 936 C C . ILE A 1 118 ? -12.848 -5.129 4.854 1.00 92.81 118 ILE A C 1
ATOM 938 O O . ILE A 1 118 ? -12.660 -6.263 5.299 1.00 92.81 118 ILE A O 1
ATOM 942 N N . TYR A 1 119 ? -13.698 -4.864 3.866 1.00 91.38 119 TYR A N 1
ATOM 943 C CA . TYR A 1 119 ? -14.563 -5.839 3.225 1.00 91.38 119 TYR A CA 1
ATOM 944 C C . TYR A 1 119 ? -14.214 -6.019 1.754 1.00 91.38 119 TYR A C 1
ATOM 946 O O . TYR A 1 119 ? -13.846 -5.068 1.048 1.00 91.38 119 TYR A O 1
ATOM 954 N N . GLU A 1 120 ? -14.436 -7.235 1.278 1.00 87.38 120 GLU A N 1
ATOM 955 C CA . GLU A 1 120 ? -14.484 -7.543 -0.146 1.00 87.38 120 GLU A CA 1
ATOM 956 C C . GLU A 1 120 ? -15.824 -7.136 -0.771 1.00 87.38 120 GLU A C 1
ATOM 958 O O . GLU A 1 120 ? -16.702 -6.560 -0.120 1.00 87.38 120 GLU A O 1
ATOM 963 N N . ARG A 1 121 ? -15.968 -7.351 -2.080 1.00 84.69 121 ARG A N 1
ATOM 964 C CA . ARG A 1 121 ? -17.082 -6.808 -2.874 1.00 84.69 121 ARG A CA 1
ATOM 965 C C . ARG A 1 121 ? -18.442 -7.317 -2.426 1.00 84.69 121 ARG A C 1
ATOM 967 O O . ARG A 1 121 ? -19.413 -6.575 -2.546 1.00 84.69 121 ARG A O 1
ATOM 974 N N . PHE A 1 122 ? -18.509 -8.540 -1.908 1.00 86.75 122 PHE A N 1
ATOM 975 C CA . PHE A 1 122 ? -19.752 -9.130 -1.411 1.00 86.75 122 PHE A CA 1
ATOM 976 C C . PHE A 1 122 ? -20.006 -8.857 0.079 1.00 86.75 122 PHE A C 1
ATOM 978 O O . PHE A 1 122 ? -20.895 -9.460 0.673 1.00 86.75 122 PHE A O 1
ATOM 985 N N . GLY A 1 123 ? -19.247 -7.940 0.694 1.00 86.31 123 GLY A N 1
ATOM 986 C CA . GLY A 1 123 ? -19.445 -7.533 2.087 1.00 86.31 123 GLY A CA 1
ATOM 987 C C . GLY A 1 123 ? -18.860 -8.501 3.114 1.00 86.31 123 GLY A C 1
ATOM 988 O O . GLY A 1 123 ? -19.060 -8.309 4.309 1.00 86.31 123 GLY A O 1
ATOM 989 N N . LYS A 1 124 ? -18.117 -9.524 2.679 1.00 89.12 124 LYS A N 1
ATOM 990 C CA . LYS A 1 124 ? -17.352 -10.376 3.588 1.00 89.12 124 LYS A CA 1
ATOM 991 C C . LYS A 1 124 ? -16.146 -9.606 4.122 1.00 89.12 124 LYS A C 1
ATOM 993 O O . LYS A 1 124 ? -15.402 -8.991 3.360 1.00 89.12 124 LYS A O 1
ATOM 998 N N . GLU A 1 125 ? -15.947 -9.666 5.431 1.00 91.69 125 GLU A N 1
ATOM 999 C CA . GLU A 1 125 ? -14.750 -9.141 6.078 1.00 91.69 125 GLU A CA 1
ATOM 1000 C C . GLU A 1 125 ? -13.505 -9.907 5.613 1.00 91.69 125 GLU A C 1
ATOM 1002 O O . GLU A 1 125 ? -13.483 -11.142 5.587 1.00 91.69 125 GLU A O 1
ATOM 1007 N N . VAL A 1 126 ? -12.466 -9.164 5.239 1.00 88.44 126 VAL A N 1
ATOM 1008 C CA . VAL A 1 126 ? -11.173 -9.723 4.818 1.00 88.44 126 VAL A CA 1
ATOM 1009 C C . VAL A 1 126 ? -10.013 -9.261 5.688 1.00 88.44 126 VAL A C 1
ATOM 1011 O O . VAL A 1 126 ? -8.953 -9.878 5.646 1.00 88.44 126 VAL A O 1
ATOM 1014 N N . PHE A 1 127 ? -10.199 -8.195 6.466 1.00 90.38 127 PHE A N 1
ATOM 1015 C CA . PHE A 1 127 ? -9.200 -7.698 7.401 1.00 90.38 127 PHE A CA 1
ATOM 1016 C C . PHE A 1 127 ? -9.853 -6.814 8.465 1.00 90.38 127 PHE A C 1
ATOM 1018 O O . PHE A 1 127 ? -10.770 -6.052 8.151 1.00 90.38 127 PHE A O 1
ATOM 1025 N N . HIS A 1 128 ? -9.321 -6.843 9.684 1.00 94.00 128 HIS A N 1
ATOM 1026 C CA . HIS A 1 128 ? -9.659 -5.888 10.732 1.00 94.00 128 HIS A CA 1
ATOM 1027 C C . HIS A 1 128 ? -8.428 -5.519 11.560 1.00 94.00 128 HIS A C 1
ATOM 1029 O O . HIS A 1 128 ? -7.470 -6.282 11.647 1.00 94.00 128 HIS A O 1
ATOM 1035 N N . ILE A 1 129 ? -8.472 -4.350 12.193 1.00 94.06 129 ILE A N 1
ATOM 1036 C CA . ILE A 1 129 ? -7.445 -3.882 13.125 1.00 94.06 129 ILE A CA 1
ATOM 1037 C C . ILE A 1 129 ? -8.087 -2.981 14.184 1.00 94.06 129 ILE A C 1
ATOM 1039 O O . ILE A 1 129 ? -8.835 -2.065 13.841 1.00 94.06 129 ILE A O 1
ATOM 1043 N N . SER A 1 130 ? -7.808 -3.226 15.468 1.00 92.50 130 SER A N 1
ATOM 1044 C CA . SER A 1 130 ? -8.262 -2.333 16.546 1.00 92.50 130 SER A CA 1
ATOM 1045 C C . SER A 1 130 ? -7.339 -1.121 16.669 1.00 92.50 130 SER A C 1
ATOM 1047 O O . SER A 1 130 ? -6.113 -1.236 16.576 1.00 92.50 130 SER A O 1
ATOM 1049 N N . ALA A 1 131 ? -7.930 0.045 16.917 1.00 84.69 131 ALA A N 1
ATOM 1050 C CA . ALA A 1 131 ? -7.223 1.276 17.249 1.00 84.69 131 ALA A CA 1
ATOM 1051 C C . ALA A 1 131 ? -6.398 1.174 18.544 1.00 84.69 131 ALA A C 1
ATOM 1053 O O . ALA A 1 131 ? -5.467 1.963 18.734 1.00 84.69 131 ALA A O 1
ATOM 1054 N N . HIS A 1 132 ? -6.708 0.202 19.405 1.00 80.50 132 HIS A N 1
ATOM 1055 C CA . HIS A 1 132 ? -6.055 -0.029 20.689 1.00 80.50 132 HIS A CA 1
ATOM 1056 C C . HIS A 1 132 ? -5.451 -1.440 20.752 1.00 80.50 132 HIS A C 1
ATOM 1058 O O . HIS A 1 132 ? -5.893 -2.348 20.049 1.00 80.50 132 HIS A O 1
ATOM 1064 N N . SER A 1 133 ? -4.381 -1.597 21.534 1.00 60.59 133 SER A N 1
ATOM 1065 C CA . SER A 1 133 ? -3.711 -2.886 21.753 1.00 60.59 133 SER A CA 1
ATOM 1066 C C . SER A 1 133 ? -4.509 -3.805 22.663 1.00 60.59 133 SER A C 1
ATOM 1068 O O . SER A 1 133 ? -5.082 -3.283 23.646 1.00 60.59 133 SER A O 1
#

Sequence (133 aa):
MVLWGILRNAMLDIAKRNYCSEDVIGKIEGAFDHIVSRRFVREDRIGKLTKRDGDTGMTAYVERVLSAETGEGWRIRIADRKGVTCRQETMDGGTRYVDRLGSQLYAKAEWCGDIFVIYERFGKEVFHISAHS

Secondary structure (DSSP, 8-state):
-HHHHHHHHHHHHHHHHTT--HHHHHHHHHHHHHHHHTT-EEEEE-TTT-EE-TTT--EEEEEEEEETTTEEEEEEEEE-TT--EEEEEESSSS-----TTGGGG--EEEEETTEEEEE-TTS-EEEEEES--